Protein AF-A0A3B9MI52-F1 (afdb_monomer_lite)

Radius of gyration: 14.04 Å; chains: 1; bounding box: 29×29×40 Å

Secondary structure (DSSP, 8-state):
--PPP-GGG--HHHHHHHHHHHHHTTTTS-EEEEEEEE--SSHHHHHHH-HHHHHHHHHHTT-TTEEEEEEEE----

Structure (mmCIF, N/CA/C/O backbone):
data_AF-A0A3B9MI52-F1
#
_entry.id   AF-A0A3B9MI52-F1
#
loop_
_atom_site.group_PDB
_atom_site.id
_atom_site.type_symbol
_atom_site.label_atom_id
_atom_site.label_alt_id
_atom_site.label_comp_id
_atom_site.label_asym_id
_atom_site.label_entity_id
_atom_site.label_seq_id
_atom_site.pdbx_PDB_ins_code
_atom_site.Cartn_x
_atom_site.Cartn_y
_atom_site.Cartn_z
_atom_site.occupancy
_atom_site.B_iso_or_equiv
_atom_site.auth_seq_id
_atom_site.auth_comp_id
_atom_site.auth_asym_id
_atom_site.auth_atom_id
_atom_site.pdbx_PDB_model_num
ATOM 1 N N . LEU A 1 1 ? -13.000 12.996 -5.606 1.00 62.22 1 LEU A N 1
ATOM 2 C CA . LEU A 1 1 ? -11.588 13.075 -6.050 1.00 62.22 1 LEU A CA 1
ATOM 3 C C . LEU A 1 1 ? -10.822 13.908 -5.029 1.00 62.22 1 LEU A C 1
ATOM 5 O O . LEU A 1 1 ? -11.226 15.039 -4.795 1.00 62.22 1 LEU A O 1
ATOM 9 N N . LYS A 1 2 ? -9.784 13.359 -4.386 1.00 73.38 2 LYS A N 1
ATOM 10 C CA . LYS A 1 2 ? -8.936 14.092 -3.428 1.00 73.38 2 LYS A CA 1
ATOM 11 C C . LYS A 1 2 ? -7.530 14.181 -4.017 1.00 73.38 2 LYS A C 1
ATOM 13 O O . LYS A 1 2 ? -6.945 13.152 -4.334 1.00 73.38 2 LYS A O 1
ATOM 18 N N . ILE A 1 3 ? -7.033 15.399 -4.224 1.00 77.44 3 ILE A N 1
ATOM 19 C CA . ILE A 1 3 ? -5.700 15.650 -4.787 1.00 77.44 3 ILE A CA 1
ATOM 20 C C . ILE A 1 3 ? -4.748 15.888 -3.618 1.00 77.44 3 ILE A C 1
ATOM 22 O O . ILE A 1 3 ? -4.978 16.777 -2.801 1.00 77.44 3 ILE A O 1
ATOM 26 N N . ILE A 1 4 ? -3.701 15.072 -3.526 1.00 73.81 4 ILE A N 1
ATOM 27 C CA . ILE A 1 4 ? -2.674 15.178 -2.489 1.00 73.81 4 ILE A CA 1
ATOM 28 C C . ILE A 1 4 ? -1.457 15.846 -3.121 1.00 73.81 4 ILE A C 1
ATOM 30 O O . ILE A 1 4 ? -0.926 15.353 -4.117 1.00 73.81 4 ILE A O 1
ATOM 34 N N . ALA A 1 5 ? -1.018 16.972 -2.561 1.00 67.81 5 ALA A N 1
ATOM 35 C CA . ALA A 1 5 ? 0.228 17.596 -2.980 1.00 67.81 5 ALA A CA 1
ATOM 36 C C . ALA A 1 5 ? 1.401 16.683 -2.585 1.00 67.81 5 ALA A C 1
ATOM 38 O O . ALA A 1 5 ? 1.527 16.310 -1.423 1.00 67.81 5 ALA A O 1
ATOM 39 N N . SER A 1 6 ? 2.241 16.316 -3.553 1.00 52.53 6 SER A N 1
ATOM 40 C CA . SER A 1 6 ? 3.494 15.582 -3.342 1.00 52.53 6 SER A CA 1
ATOM 41 C C . SER A 1 6 ? 4.649 16.585 -3.425 1.00 52.53 6 SER A C 1
ATOM 43 O O . SER A 1 6 ? 5.025 16.994 -4.528 1.00 52.53 6 SER A O 1
ATOM 45 N N . PRO A 1 7 ? 5.220 17.032 -2.294 1.00 49.88 7 PRO A N 1
ATOM 46 C CA . PRO A 1 7 ? 6.460 17.784 -2.326 1.00 49.88 7 PRO A CA 1
ATOM 47 C C . PRO A 1 7 ? 7.602 16.826 -2.717 1.00 49.88 7 PRO A C 1
ATOM 49 O O . PRO A 1 7 ? 7.668 15.692 -2.248 1.00 49.88 7 PRO A O 1
ATOM 52 N N . TYR A 1 8 ? 8.512 17.272 -3.586 1.00 50.09 8 TYR A N 1
ATOM 53 C CA . TYR A 1 8 ? 9.760 16.571 -3.954 1.00 50.09 8 TYR A CA 1
ATOM 54 C C . TYR A 1 8 ? 9.671 15.307 -4.830 1.00 50.09 8 TYR A C 1
ATOM 56 O O . TYR A 1 8 ? 10.635 14.546 -4.883 1.00 50.09 8 TYR A O 1
ATOM 64 N N . ARG A 1 9 ? 8.584 15.080 -5.586 1.00 58.72 9 ARG A N 1
ATOM 65 C CA . ARG A 1 9 ? 8.484 13.954 -6.553 1.00 58.72 9 ARG A CA 1
ATOM 66 C C . ARG A 1 9 ? 8.535 12.556 -5.904 1.00 58.72 9 ARG A C 1
ATOM 68 O O . ARG A 1 9 ? 8.609 11.555 -6.612 1.00 58.72 9 ARG A O 1
ATOM 75 N N . SER A 1 10 ? 8.470 12.485 -4.574 1.00 63.53 10 SER A N 1
ATOM 76 C CA . SER A 1 10 ? 8.344 11.245 -3.811 1.00 63.53 10 SER A CA 1
ATOM 77 C C . SER A 1 10 ? 6.863 10.949 -3.588 1.00 63.53 10 SER A C 1
ATOM 79 O O . SER A 1 10 ? 6.149 11.738 -2.969 1.00 63.53 10 SER A O 1
ATOM 81 N N . ILE A 1 11 ? 6.386 9.833 -4.140 1.00 70.25 11 ILE A N 1
ATOM 82 C CA . ILE A 1 11 ? 4.970 9.427 -4.088 1.00 70.25 11 ILE A CA 1
ATOM 83 C C . ILE A 1 11 ? 4.730 8.446 -2.930 1.00 70.25 11 ILE A C 1
ATOM 85 O O . ILE A 1 11 ? 3.666 8.453 -2.322 1.00 70.25 11 ILE A O 1
ATOM 89 N N . THR A 1 12 ? 5.737 7.643 -2.578 1.00 74.62 12 THR A N 1
ATOM 90 C CA . THR A 1 12 ? 5.652 6.559 -1.588 1.00 74.62 12 THR A CA 1
ATOM 91 C C . THR A 1 12 ? 5.208 7.043 -0.212 1.00 74.62 12 THR A C 1
ATOM 93 O O . THR A 1 12 ? 4.227 6.548 0.331 1.00 74.62 12 THR A O 1
ATOM 96 N N . THR A 1 13 ? 5.936 8.002 0.363 1.00 79.31 13 THR A N 1
ATOM 97 C CA . THR A 1 13 ? 5.686 8.499 1.722 1.00 79.31 13 THR A CA 1
ATOM 98 C C . THR A 1 13 ? 4.317 9.171 1.859 1.00 79.31 13 THR A C 1
ATOM 100 O O . THR A 1 13 ? 3.544 8.701 2.691 1.00 79.31 13 THR A O 1
ATOM 103 N N . PRO A 1 14 ? 3.947 10.175 1.032 1.00 81.56 14 PRO A N 1
ATOM 104 C CA . PRO A 1 14 ? 2.651 10.837 1.185 1.00 81.56 14 PRO A CA 1
ATOM 105 C C . PRO A 1 14 ? 1.465 9.906 0.901 1.00 81.56 14 PRO A C 1
ATOM 107 O O . PRO A 1 14 ? 0.391 10.096 1.468 1.00 81.56 14 PRO A O 1
ATOM 110 N N . LEU A 1 15 ? 1.639 8.891 0.045 1.00 82.56 15 LEU A N 1
ATOM 111 C CA . LEU A 1 15 ? 0.605 7.889 -0.205 1.00 82.56 15 LEU A CA 1
ATOM 112 C C . LEU A 1 15 ? 0.386 6.98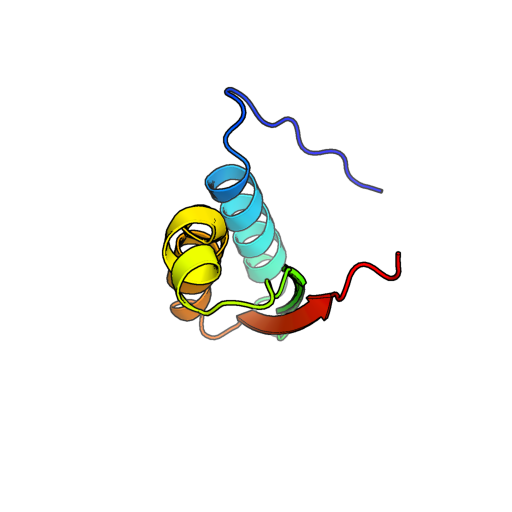6 1.014 1.00 82.56 15 LEU A C 1
ATOM 114 O O . LEU A 1 15 ? -0.756 6.782 1.411 1.00 82.56 15 LEU A O 1
ATOM 118 N N . VAL A 1 16 ? 1.461 6.466 1.613 1.00 84.12 16 VAL A N 1
ATOM 119 C CA . VAL A 1 16 ? 1.362 5.606 2.803 1.00 84.12 16 VAL A CA 1
ATOM 120 C C . VAL A 1 16 ? 0.776 6.380 3.984 1.00 84.12 16 VAL A C 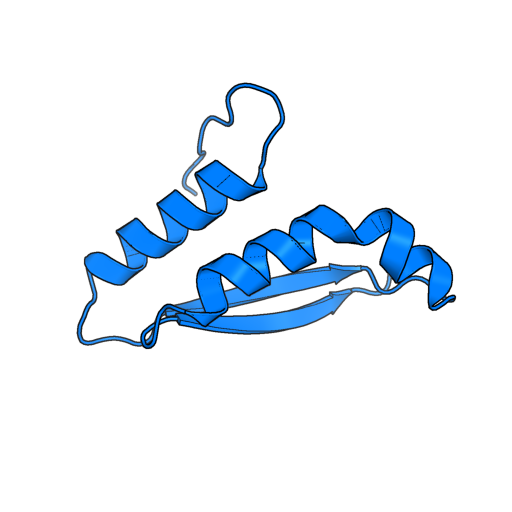1
ATOM 122 O O . VAL A 1 16 ? -0.154 5.897 4.615 1.00 84.12 16 VAL A O 1
ATOM 125 N N . GLU A 1 17 ? 1.243 7.605 4.237 1.00 85.25 17 GLU A N 1
ATOM 126 C CA . GLU A 1 17 ? 0.691 8.458 5.303 1.00 85.25 17 GLU A CA 1
ATOM 127 C C . GLU A 1 17 ? -0.798 8.747 5.096 1.00 85.25 17 GLU A C 1
ATOM 129 O O . GLU A 1 17 ? -1.576 8.770 6.049 1.00 85.25 17 GLU A O 1
ATOM 134 N N . TYR A 1 18 ? -1.215 8.952 3.844 1.00 86.31 18 TYR A N 1
ATOM 135 C CA . TYR A 1 18 ? -2.624 9.125 3.525 1.00 86.31 18 TYR A CA 1
ATOM 136 C C . TYR A 1 18 ? -3.440 7.871 3.834 1.00 86.31 18 TYR A C 1
ATOM 138 O O . TYR A 1 18 ? -4.489 7.988 4.462 1.00 86.31 18 TYR A O 1
ATOM 146 N N . ILE A 1 19 ? -2.975 6.705 3.376 1.00 87.06 19 ILE A N 1
ATOM 147 C CA . ILE A 1 19 ? -3.667 5.430 3.577 1.00 87.06 19 ILE A CA 1
ATOM 148 C C . ILE A 1 19 ? -3.805 5.151 5.073 1.00 87.06 19 ILE A C 1
ATOM 150 O O . ILE A 1 19 ? -4.921 4.908 5.519 1.00 87.06 19 ILE A O 1
ATOM 154 N N . ASN A 1 20 ? -2.718 5.273 5.838 1.00 87.00 20 ASN A N 1
ATOM 155 C CA . ASN A 1 20 ? -2.735 5.034 7.281 1.00 87.00 20 ASN A CA 1
ATOM 156 C C . ASN A 1 20 ? -3.717 5.976 7.982 1.00 87.00 20 ASN A C 1
ATOM 158 O O . ASN A 1 20 ? -4.577 5.523 8.723 1.00 87.00 20 ASN A O 1
ATOM 162 N N . ARG A 1 21 ? -3.693 7.275 7.660 1.00 86.69 21 ARG A N 1
ATOM 163 C CA . ARG A 1 21 ? -4.631 8.239 8.254 1.00 86.69 21 ARG A CA 1
ATOM 164 C C . ARG A 1 21 ? -6.093 7.954 7.901 1.00 86.69 21 ARG A C 1
ATOM 166 O O . ARG A 1 21 ? -6.981 8.291 8.675 1.00 86.69 21 ARG A O 1
ATOM 173 N N . GLU A 1 22 ? -6.385 7.455 6.701 1.00 87.12 22 GLU A N 1
ATOM 174 C CA . GLU A 1 22 ? -7.762 7.070 6.370 1.00 87.12 22 GLU A CA 1
ATOM 175 C C . GLU A 1 22 ? -8.150 5.736 7.033 1.00 87.12 22 GLU A C 1
ATOM 177 O O . GLU A 1 22 ? -9.299 5.606 7.443 1.00 87.12 22 GLU A O 1
ATOM 182 N N . ALA A 1 23 ? -7.214 4.797 7.209 1.00 85.81 23 ALA A N 1
ATOM 183 C CA . ALA A 1 23 ? -7.445 3.547 7.937 1.00 85.81 23 ALA A CA 1
ATOM 184 C C . ALA A 1 23 ? -7.686 3.786 9.441 1.00 85.81 23 ALA A C 1
ATOM 186 O O . ALA A 1 23 ? -8.637 3.247 9.996 1.00 85.81 23 ALA A O 1
ATOM 187 N N . GLU A 1 24 ? -6.918 4.676 10.079 1.00 86.69 24 GLU A N 1
ATOM 188 C CA . GLU A 1 24 ? -7.076 5.078 11.490 1.00 86.69 24 GLU A CA 1
ATOM 189 C C . GLU A 1 24 ? -8.442 5.718 11.794 1.00 86.69 24 GLU A C 1
ATOM 191 O O . GLU A 1 24 ? -8.921 5.676 12.919 1.00 86.69 24 GLU A O 1
ATOM 196 N N . LYS A 1 25 ? -9.124 6.309 10.806 1.00 85.94 25 LYS A N 1
ATOM 197 C CA . LYS A 1 25 ? -10.494 6.826 11.013 1.00 85.94 25 LYS A CA 1
ATOM 198 C C . LYS A 1 25 ? -11.547 5.725 11.088 1.00 85.94 25 LYS A C 1
ATOM 200 O O . LYS A 1 25 ? -12.690 5.998 11.455 1.00 85.94 25 LYS A O 1
ATOM 205 N N . HIS A 1 26 ? -11.186 4.521 10.666 1.00 83.69 26 HIS A N 1
ATOM 206 C CA . HIS A 1 26 ? -12.070 3.381 10.517 1.00 83.69 26 HIS A CA 1
ATOM 207 C C . HIS A 1 26 ? -11.428 2.149 11.165 1.00 83.69 26 HIS A C 1
ATOM 209 O O . HIS A 1 26 ? -11.311 1.114 10.519 1.00 83.69 26 HIS A O 1
ATOM 215 N N . GLU A 1 27 ? -11.020 2.262 12.436 1.00 80.00 27 GLU A N 1
ATOM 216 C CA . GLU A 1 27 ? -10.330 1.188 13.177 1.00 80.00 27 GLU A CA 1
ATOM 217 C C . GLU A 1 27 ? -11.121 -0.132 13.213 1.00 80.00 27 GLU A C 1
ATOM 219 O O . GLU A 1 27 ? -10.526 -1.206 13.234 1.00 80.00 27 GLU A O 1
ATOM 224 N N . ASP A 1 28 ? -12.454 -0.062 13.143 1.00 87.38 28 ASP A N 1
ATOM 225 C CA . ASP A 1 28 ? -13.347 -1.229 13.125 1.00 87.38 28 ASP A CA 1
ATOM 226 C C . ASP A 1 28 ? -13.516 -1.861 11.726 1.00 87.38 28 ASP A C 1
ATOM 228 O O . ASP A 1 28 ? -14.283 -2.815 11.556 1.00 87.38 28 ASP A O 1
ATOM 232 N N . ALA A 1 29 ? -12.859 -1.319 10.694 1.00 86.50 29 ALA A N 1
ATOM 233 C CA . ALA A 1 29 ? -13.024 -1.735 9.305 1.00 86.50 29 ALA A CA 1
ATOM 234 C C . ALA A 1 29 ? -11.694 -2.095 8.632 1.00 86.50 29 ALA A C 1
ATOM 236 O O . ALA A 1 29 ? -10.643 -1.511 8.878 1.00 86.50 29 ALA A O 1
ATOM 237 N N . ILE A 1 30 ? -11.763 -3.036 7.690 1.00 88.56 30 ILE A N 1
ATOM 238 C CA . ILE A 1 30 ? -10.608 -3.439 6.886 1.00 88.56 30 ILE A CA 1
ATOM 239 C C . ILE A 1 30 ? -10.483 -2.504 5.682 1.00 88.56 30 ILE A C 1
ATOM 241 O O . ILE A 1 30 ? -11.351 -2.473 4.803 1.00 88.56 30 ILE A O 1
ATOM 245 N N . THR A 1 31 ? -9.366 -1.785 5.597 1.00 89.38 31 THR A N 1
ATOM 246 C CA . THR A 1 31 ? -9.056 -0.926 4.451 1.00 89.38 31 THR A CA 1
ATOM 247 C C . THR A 1 31 ? -8.353 -1.740 3.368 1.00 89.38 31 THR A C 1
ATOM 249 O O . THR A 1 31 ? -7.213 -2.172 3.527 1.00 89.38 31 THR A O 1
ATOM 252 N N . THR A 1 32 ? -9.024 -1.948 2.231 1.00 90.75 32 THR A N 1
ATOM 253 C CA . THR A 1 32 ? -8.432 -2.648 1.080 1.00 90.75 32 THR A CA 1
ATOM 254 C C . THR A 1 32 ? -7.829 -1.656 0.089 1.00 90.75 32 THR A C 1
ATOM 256 O O . THR A 1 32 ? -8.539 -0.849 -0.513 1.00 90.75 32 THR A O 1
ATOM 259 N N . VAL A 1 33 ? -6.518 -1.742 -0.124 1.00 88.50 33 VAL A N 1
ATOM 260 C CA . VAL A 1 33 ? -5.772 -0.910 -1.071 1.00 88.50 33 VAL A CA 1
ATOM 261 C C . VAL A 1 33 ? -5.495 -1.710 -2.338 1.00 88.50 33 VAL A C 1
ATOM 263 O O . VAL A 1 33 ? -4.724 -2.669 -2.329 1.00 88.50 33 VAL A O 1
ATOM 266 N N . VAL A 1 34 ? -6.101 -1.297 -3.450 1.00 88.38 34 VAL A N 1
ATOM 267 C CA . VAL A 1 34 ? -5.889 -1.916 -4.764 1.00 88.38 34 VAL A CA 1
ATOM 268 C C . VAL A 1 34 ? -4.776 -1.175 -5.501 1.00 88.38 34 VAL A C 1
ATOM 270 O O . VAL A 1 34 ? -4.939 -0.015 -5.880 1.00 88.38 34 VAL A O 1
ATOM 273 N N . LEU A 1 35 ? -3.643 -1.847 -5.710 1.00 84.81 35 LEU A N 1
ATOM 274 C CA . LEU A 1 35 ? -2.474 -1.295 -6.389 1.00 84.81 35 LEU A CA 1
ATOM 275 C C . LEU A 1 35 ? -2.297 -1.955 -7.764 1.00 84.81 35 LEU A C 1
ATOM 277 O O . LEU A 1 35 ? -2.050 -3.162 -7.828 1.00 84.81 35 LEU A O 1
ATOM 281 N N . PRO A 1 36 ? -2.391 -1.202 -8.874 1.00 80.00 36 PRO A N 1
ATOM 282 C CA . PRO A 1 36 ? -2.018 -1.723 -10.178 1.00 80.00 36 PRO A CA 1
ATOM 283 C C . PRO A 1 36 ? -0.493 -1.865 -10.258 1.00 80.00 36 PRO A C 1
ATOM 285 O O . PRO A 1 36 ? 0.242 -0.894 -10.084 1.00 80.00 36 PRO A O 1
ATOM 288 N N . GLU A 1 37 ? -0.012 -3.071 -10.549 1.00 74.62 37 GLU A N 1
ATOM 289 C CA . GLU A 1 37 ? 1.413 -3.353 -10.715 1.00 74.62 37 GLU A CA 1
ATOM 290 C C . GLU A 1 37 ? 1.746 -3.637 -12.163 1.00 74.62 37 GLU A C 1
ATOM 292 O O . GLU A 1 37 ? 1.173 -4.523 -12.796 1.00 74.62 37 GLU A O 1
ATOM 297 N N . TYR A 1 38 ? 2.723 -2.900 -12.676 1.00 74.81 38 TYR A N 1
ATOM 298 C CA . TYR A 1 38 ? 3.301 -3.210 -13.967 1.00 74.81 38 TYR A CA 1
ATOM 299 C C . TYR A 1 38 ? 4.145 -4.481 -13.853 1.00 74.81 38 TYR A C 1
ATOM 301 O O . TYR A 1 38 ? 5.059 -4.552 -13.031 1.00 74.81 38 TYR A O 1
ATOM 309 N N . ILE A 1 39 ? 3.841 -5.476 -14.686 1.00 66.94 39 ILE A N 1
ATOM 310 C CA . ILE A 1 39 ? 4.637 -6.700 -14.796 1.00 66.94 39 ILE A CA 1
ATOM 311 C C . ILE A 1 39 ? 5.431 -6.641 -16.111 1.00 66.94 39 ILE A C 1
ATOM 313 O O . ILE A 1 39 ? 4.853 -6.819 -17.187 1.00 66.94 39 ILE A O 1
ATOM 317 N N . PRO A 1 40 ? 6.750 -6.377 -16.068 1.00 67.38 40 PRO A N 1
ATOM 318 C CA . PRO A 1 40 ? 7.614 -6.472 -17.229 1.00 67.38 40 PRO A CA 1
ATOM 319 C C . PRO A 1 40 ? 7.797 -7.940 -17.633 1.00 67.38 40 PRO A C 1
ATOM 321 O O . PRO A 1 40 ? 7.718 -8.854 -16.816 1.00 67.38 40 PRO A O 1
ATOM 324 N N . ARG A 1 41 ? 8.106 -8.175 -18.913 1.00 68.31 41 ARG A N 1
ATOM 325 C CA . ARG A 1 41 ? 8.302 -9.529 -19.467 1.00 68.31 41 ARG A CA 1
ATOM 326 C C . ARG A 1 41 ? 9.508 -10.287 -18.896 1.00 68.31 41 ARG A C 1
ATOM 328 O O . ARG A 1 41 ? 9.601 -11.490 -19.106 1.00 68.31 41 ARG A O 1
ATOM 335 N N . GLY A 1 42 ? 10.435 -9.610 -18.220 1.00 68.06 42 GLY A N 1
ATOM 336 C CA . GLY A 1 42 ? 11.600 -10.230 -17.596 1.00 68.06 42 GLY A CA 1
ATOM 337 C C . GLY A 1 42 ? 11.690 -9.891 -16.109 1.00 68.06 42 GLY A C 1
ATOM 338 O O . GLY A 1 42 ? 11.415 -8.770 -15.682 1.00 68.06 42 GLY A O 1
ATOM 339 N N . TRP A 1 43 ? 12.074 -10.884 -15.312 1.00 59.25 43 TRP A N 1
ATOM 340 C CA . TRP A 1 43 ? 12.121 -10.795 -13.852 1.00 59.25 43 TRP A CA 1
ATOM 341 C C . TRP A 1 43 ? 13.210 -9.837 -13.333 1.00 59.25 43 TRP A C 1
ATOM 343 O O . TRP A 1 43 ? 13.037 -9.217 -12.287 1.00 59.25 43 TRP A O 1
ATOM 353 N N . TRP A 1 44 ? 14.297 -9.641 -14.088 1.00 65.50 44 TRP A N 1
ATOM 354 C CA . TRP A 1 44 ? 15.359 -8.684 -13.754 1.00 65.50 44 TRP A CA 1
ATOM 355 C C . TRP A 1 44 ? 14.897 -7.225 -13.858 1.00 65.50 44 TRP A C 1
ATOM 357 O O . TRP A 1 44 ? 15.293 -6.386 -13.049 1.00 65.50 44 TRP A O 1
ATOM 367 N N . GLN A 1 45 ? 14.019 -6.913 -14.817 1.00 64.75 45 GLN A N 1
ATOM 368 C CA . GLN A 1 45 ? 13.437 -5.576 -14.949 1.00 64.75 45 GLN A CA 1
ATOM 369 C C . GLN A 1 45 ? 12.534 -5.232 -13.752 1.00 64.75 45 GLN A C 1
ATOM 371 O O . GLN A 1 45 ? 12.475 -4.073 -13.352 1.00 64.75 45 GLN A O 1
ATOM 376 N N . GLN A 1 46 ? 11.885 -6.228 -13.137 1.00 61.25 46 GLN A N 1
ATOM 377 C CA . GLN A 1 46 ? 11.047 -6.042 -11.945 1.00 61.25 46 GLN A CA 1
ATOM 378 C C . GLN A 1 46 ? 11.872 -5.577 -10.732 1.00 61.25 46 GLN A C 1
ATOM 380 O O . GLN A 1 46 ? 11.445 -4.694 -9.992 1.00 61.25 46 GLN A O 1
ATOM 385 N N . LEU A 1 47 ? 13.080 -6.123 -10.555 1.00 58.00 47 LEU A N 1
ATOM 386 C CA . LEU A 1 47 ? 13.990 -5.762 -9.460 1.00 58.00 47 LEU A CA 1
ATOM 387 C C . LEU A 1 47 ? 14.578 -4.350 -9.606 1.00 58.00 47 LEU A C 1
ATOM 389 O O . LEU A 1 47 ? 14.720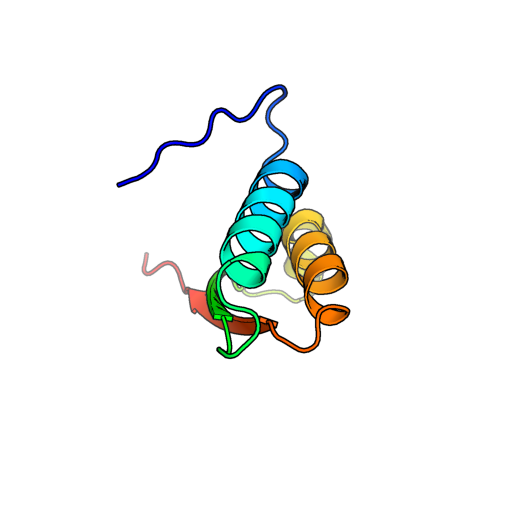 -3.636 -8.614 1.00 58.00 47 LEU A O 1
ATOM 393 N N . LEU A 1 48 ? 14.895 -3.931 -10.833 1.00 64.88 48 LEU A N 1
ATOM 394 C CA . LEU A 1 48 ? 15.484 -2.612 -11.093 1.00 64.88 48 LEU A CA 1
ATOM 395 C C . LEU A 1 48 ? 14.449 -1.480 -11.120 1.00 64.88 48 LEU A C 1
ATOM 397 O O . LEU A 1 48 ? 14.779 -0.356 -10.750 1.00 64.88 48 LEU A O 1
ATOM 401 N N . HIS A 1 49 ? 13.206 -1.756 -11.525 1.00 61.88 49 HIS A N 1
ATOM 402 C CA . HIS A 1 49 ? 12.201 -0.708 -11.741 1.00 61.88 49 HIS A CA 1
ATOM 403 C C . HIS A 1 49 ? 11.110 -0.614 -10.666 1.00 61.88 49 HIS A C 1
ATOM 405 O O . HIS A 1 49 ? 10.413 0.397 -10.631 1.00 61.88 49 HIS A O 1
ATOM 411 N N . ASN A 1 50 ? 10.953 -1.603 -9.774 1.00 64.12 50 ASN A N 1
ATOM 412 C CA . ASN A 1 50 ? 9.806 -1.658 -8.851 1.00 64.12 50 ASN A CA 1
ATOM 413 C C . ASN A 1 50 ? 10.142 -1.386 -7.368 1.00 64.12 50 ASN A C 1
ATOM 415 O O . ASN A 1 50 ? 9.413 -1.804 -6.465 1.00 64.12 50 ASN A O 1
ATOM 419 N N . GLN A 1 51 ? 11.237 -0.669 -7.095 1.00 70.25 51 GLN A N 1
ATOM 420 C CA . GLN A 1 51 ? 11.699 -0.387 -5.725 1.00 70.25 51 GLN A CA 1
ATOM 421 C C . GLN A 1 51 ? 10.674 0.415 -4.901 1.00 70.25 51 GLN A C 1
ATOM 423 O O . GLN A 1 51 ? 10.482 0.159 -3.714 1.00 70.25 51 GLN A O 1
ATOM 428 N N . THR A 1 52 ? 9.956 1.347 -5.532 1.00 69.44 52 THR A N 1
ATOM 429 C CA . THR A 1 52 ? 8.906 2.160 -4.896 1.00 69.44 52 THR A CA 1
ATOM 430 C C . THR A 1 52 ? 7.755 1.300 -4.373 1.00 69.44 52 THR A C 1
ATOM 432 O O . THR A 1 52 ? 7.341 1.460 -3.227 1.00 69.44 52 THR A O 1
ATOM 435 N N . THR A 1 53 ? 7.267 0.354 -5.176 1.00 69.94 53 THR A N 1
ATOM 436 C CA . THR A 1 53 ? 6.157 -0.537 -4.801 1.00 69.94 53 THR A CA 1
ATOM 437 C C . THR A 1 53 ? 6.549 -1.484 -3.676 1.00 69.94 53 THR A C 1
ATOM 439 O O . THR A 1 53 ? 5.749 -1.720 -2.772 1.00 69.94 53 THR A O 1
ATOM 442 N N . LEU A 1 54 ? 7.791 -1.981 -3.687 1.00 76.44 54 LEU A N 1
ATOM 443 C CA . LEU A 1 54 ? 8.320 -2.811 -2.605 1.00 76.44 54 LEU A CA 1
ATOM 444 C C . LEU A 1 54 ? 8.316 -2.050 -1.270 1.00 76.44 54 LEU A C 1
ATOM 446 O O . LEU A 1 54 ? 7.896 -2.597 -0.254 1.00 76.44 54 LEU A O 1
ATOM 450 N N . LEU A 1 55 ? 8.717 -0.774 -1.283 1.00 78.94 55 LEU A N 1
ATOM 451 C CA . LEU A 1 55 ? 8.691 0.084 -0.096 1.00 78.94 55 LEU A CA 1
ATOM 452 C C . LEU A 1 55 ? 7.264 0.391 0.381 1.00 78.94 55 LEU A C 1
ATOM 454 O O . LEU A 1 55 ? 7.023 0.388 1.586 1.00 78.94 55 LEU A O 1
ATOM 458 N N . ILE A 1 56 ? 6.318 0.634 -0.535 1.00 78.94 56 ILE A N 1
ATOM 459 C CA . ILE A 1 56 ? 4.900 0.855 -0.188 1.00 78.94 56 ILE A CA 1
ATOM 460 C C . ILE A 1 56 ? 4.329 -0.394 0.485 1.00 78.94 56 ILE A C 1
ATOM 462 O O . ILE A 1 56 ? 3.811 -0.310 1.595 1.00 78.94 56 ILE A O 1
ATOM 466 N N . LYS A 1 57 ? 4.482 -1.562 -0.151 1.00 79.75 57 LYS A N 1
ATOM 467 C CA . LYS A 1 57 ? 4.032 -2.845 0.402 1.00 79.75 57 LYS A CA 1
ATOM 468 C C . LYS A 1 57 ? 4.656 -3.121 1.758 1.00 79.75 57 LYS A C 1
ATOM 470 O O . LYS A 1 57 ? 3.938 -3.454 2.689 1.00 79.75 57 LYS A O 1
ATOM 475 N N . GLY A 1 58 ? 5.973 -2.941 1.870 1.00 81.88 58 GLY A N 1
ATOM 476 C CA . GLY A 1 58 ? 6.704 -3.148 3.115 1.00 81.88 58 GLY A CA 1
ATOM 477 C C . GLY A 1 58 ? 6.161 -2.296 4.258 1.00 81.88 58 GLY A C 1
ATOM 478 O O . GLY A 1 58 ? 6.020 -2.803 5.358 1.00 81.88 58 GLY A O 1
ATOM 479 N N . LYS A 1 59 ? 5.797 -1.033 4.006 1.00 81.69 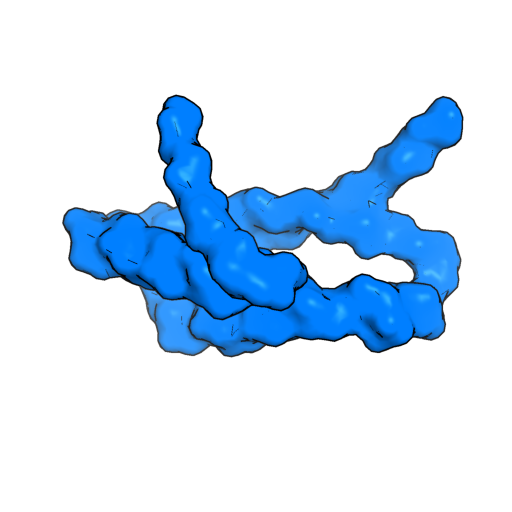59 LYS A N 1
ATOM 480 C CA . LYS A 1 59 ? 5.217 -0.168 5.044 1.00 81.69 59 LYS A CA 1
ATOM 481 C C . LYS A 1 59 ? 3.778 -0.535 5.413 1.00 81.69 59 LYS A C 1
ATOM 483 O O . LYS A 1 59 ? 3.434 -0.439 6.582 1.00 81.69 59 LYS A O 1
ATOM 488 N N . LEU A 1 60 ? 2.963 -0.946 4.441 1.00 82.12 60 LEU A N 1
ATOM 489 C CA . LEU A 1 60 ? 1.554 -1.294 4.670 1.00 82.12 60 LEU A CA 1
ATOM 490 C C . LEU A 1 60 ? 1.370 -2.697 5.274 1.00 82.12 60 LEU A C 1
ATOM 492 O O . LEU A 1 60 ? 0.389 -2.935 5.959 1.00 82.12 60 LEU A O 1
ATOM 496 N N . LEU A 1 61 ? 2.318 -3.616 5.058 1.00 81.19 61 LEU A N 1
ATOM 497 C CA . LEU A 1 61 ? 2.278 -4.997 5.569 1.00 81.19 61 LEU A CA 1
ATOM 498 C C . LEU A 1 61 ? 2.283 -5.107 7.100 1.00 81.19 61 LEU A C 1
ATOM 500 O O . LEU A 1 61 ? 1.909 -6.150 7.627 1.00 81.19 61 LEU A O 1
ATOM 504 N N . PHE A 1 62 ? 2.746 -4.074 7.805 1.00 80.75 62 PHE A N 1
ATOM 505 C CA . PHE A 1 62 ? 2.796 -4.066 9.268 1.00 80.75 62 PHE A CA 1
ATOM 506 C C . PHE A 1 62 ? 1.520 -3.520 9.916 1.00 80.75 62 PHE A C 1
ATOM 508 O O . PHE A 1 62 ? 1.413 -3.559 11.139 1.00 80.75 62 PHE A O 1
ATOM 515 N N . ASP A 1 63 ? 0.567 -3.029 9.121 1.00 82.50 63 ASP A N 1
ATOM 516 C CA . ASP A 1 63 ? -0.727 -2.574 9.613 1.00 82.50 63 ASP A CA 1
ATOM 517 C C . ASP A 1 63 ? -1.752 -3.722 9.514 1.00 82.50 63 ASP A C 1
ATOM 519 O O . ASP A 1 63 ? -2.070 -4.166 8.406 1.00 82.50 63 ASP A O 1
ATOM 523 N N . PRO A 1 64 ? -2.271 -4.237 10.645 1.00 80.62 64 PRO A N 1
ATOM 524 C CA . PRO A 1 64 ? -3.200 -5.367 10.648 1.00 80.62 64 PRO A CA 1
ATOM 525 C C . PRO A 1 64 ? -4.562 -5.039 10.019 1.00 80.62 64 PRO A C 1
ATOM 527 O O . PRO A 1 64 ? -5.285 -5.960 9.635 1.00 80.62 64 PRO A O 1
ATOM 530 N N . ASN A 1 65 ? -4.906 -3.755 9.883 1.00 86.81 65 ASN A N 1
ATOM 531 C CA . ASN A 1 65 ? -6.194 -3.305 9.355 1.00 86.81 65 ASN A CA 1
ATOM 532 C C . ASN A 1 65 ? -6.138 -2.984 7.853 1.00 86.81 65 ASN A C 1
ATOM 534 O O . ASN A 1 65 ? -7.141 -2.565 7.264 1.00 86.81 65 ASN A O 1
ATOM 538 N N . ILE A 1 66 ? -4.984 -3.197 7.211 1.00 89.12 66 ILE A N 1
ATOM 539 C CA . ILE A 1 66 ? -4.771 -2.894 5.797 1.00 89.12 66 ILE A CA 1
ATOM 540 C C . ILE A 1 66 ? -4.527 -4.174 5.000 1.00 89.12 66 ILE A C 1
ATOM 542 O O . ILE A 1 66 ? -3.598 -4.940 5.245 1.00 89.12 66 ILE A O 1
ATOM 546 N N . VAL A 1 67 ? -5.330 -4.365 3.953 1.00 90.31 67 VAL A N 1
ATOM 547 C CA . VAL A 1 67 ? -5.143 -5.436 2.967 1.00 90.31 67 VAL A CA 1
ATOM 548 C C . VAL A 1 67 ? -4.687 -4.823 1.652 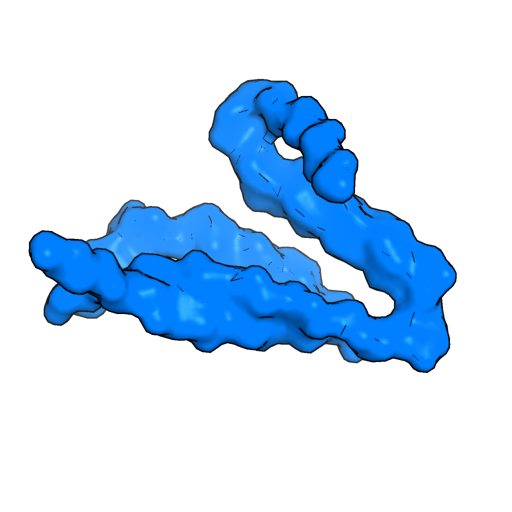1.00 90.31 67 VAL A C 1
ATOM 550 O O . VAL A 1 67 ? -5.380 -3.995 1.066 1.00 90.31 67 VAL A O 1
ATOM 553 N N . VAL A 1 68 ? -3.527 -5.246 1.151 1.00 88.62 68 VAL A N 1
ATOM 554 C CA . VAL A 1 68 ? -2.992 -4.776 -0.133 1.00 88.62 68 VAL A CA 1
ATOM 555 C C . VAL A 1 68 ? -3.254 -5.814 -1.220 1.00 88.62 68 VAL A C 1
ATOM 557 O O . VAL A 1 68 ? -2.789 -6.950 -1.132 1.00 88.62 68 VAL A O 1
ATOM 560 N N . VAL A 1 69 ? -3.960 -5.409 -2.276 1.00 88.75 69 VAL A N 1
ATOM 561 C CA . VAL A 1 69 ? -4.248 -6.241 -3.451 1.00 88.75 69 VAL A CA 1
ATOM 562 C C . VAL A 1 69 ? -3.452 -5.724 -4.641 1.00 88.75 69 VAL A C 1
ATOM 564 O O . VAL A 1 69 ? -3.714 -4.640 -5.160 1.00 88.75 69 VAL A O 1
ATOM 567 N N . SER A 1 70 ? -2.493 -6.523 -5.099 1.00 84.69 70 SER A N 1
ATOM 568 C CA . SER A 1 70 ? -1.717 -6.244 -6.308 1.00 84.69 70 SER A CA 1
ATOM 569 C C . SER A 1 70 ? -2.451 -6.747 -7.544 1.00 84.69 70 SER A C 1
ATOM 571 O O . SER A 1 70 ? -2.608 -7.954 -7.727 1.00 84.69 70 SER A O 1
ATOM 573 N N . VAL A 1 71 ? -2.870 -5.833 -8.416 1.00 83.62 71 VAL A N 1
ATOM 574 C CA . VAL A 1 71 ? -3.539 -6.175 -9.675 1.00 83.62 71 VAL A CA 1
ATOM 575 C C . VAL A 1 71 ? -2.537 -6.061 -10.823 1.00 83.62 71 VAL A C 1
ATOM 577 O O . VAL A 1 71 ? -2.036 -4.966 -11.079 1.00 83.62 71 VAL A O 1
ATOM 580 N N . PRO A 1 72 ? -2.229 -7.154 -11.541 1.00 81.12 72 PRO A N 1
ATOM 581 C CA . PRO A 1 72 ? -1.268 -7.118 -12.633 1.00 81.12 72 PRO A CA 1
ATOM 582 C C . PRO A 1 72 ? -1.821 -6.324 -13.821 1.00 81.12 72 PRO A C 1
ATOM 584 O O . PRO A 1 72 ? -2.786 -6.735 -14.469 1.00 81.12 72 PRO A O 1
ATOM 587 N N . TYR A 1 73 ? -1.182 -5.203 -14.146 1.00 78.31 73 TYR A N 1
ATOM 588 C CA . TYR A 1 73 ? -1.519 -4.393 -15.310 1.00 78.31 73 TYR A CA 1
ATOM 589 C C . TYR A 1 73 ? -0.553 -4.678 -16.462 1.00 78.31 73 TYR A C 1
ATOM 591 O O . TYR A 1 73 ? 0.624 -4.311 -16.435 1.00 78.31 73 TYR A O 1
ATOM 599 N N . HIS A 1 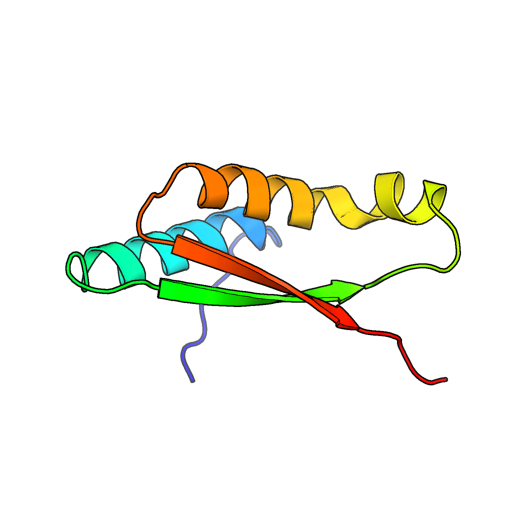74 ? -1.073 -5.327 -17.502 1.00 73.06 74 HIS A N 1
ATOM 600 C CA . HIS A 1 74 ? -0.357 -5.543 -18.752 1.00 73.06 74 HIS A CA 1
ATOM 601 C C . HIS A 1 74 ? -0.701 -4.396 -19.700 1.00 73.06 74 HIS A C 1
ATOM 603 O O . HIS A 1 74 ? -1.854 -4.288 -20.124 1.00 73.06 74 HIS A O 1
ATOM 609 N N . LEU A 1 75 ? 0.274 -3.553 -20.062 1.00 63.59 75 LEU A N 1
ATOM 610 C CA . LEU A 1 75 ? 0.066 -2.594 -21.148 1.00 63.59 75 LEU A CA 1
ATOM 611 C C . LEU A 1 75 ? -0.235 -3.384 -22.428 1.00 63.59 75 LEU A C 1
ATOM 613 O O . LEU A 1 75 ? 0.643 -4.038 -22.997 1.00 63.59 75 LEU A O 1
ATOM 617 N N . ARG A 1 76 ? -1.496 -3.344 -22.863 1.00 63.91 76 ARG A N 1
ATOM 618 C CA . ARG A 1 76 ? -1.855 -3.738 -24.221 1.00 63.91 76 ARG A CA 1
ATOM 619 C C . ARG A 1 76 ? -1.288 -2.672 -25.155 1.00 63.91 76 ARG A C 1
ATOM 621 O O . ARG A 1 76 ? -1.456 -1.482 -24.905 1.00 63.91 76 ARG A O 1
ATOM 628 N N . ARG A 1 77 ? -0.517 -3.155 -26.125 1.00 56.09 77 ARG A N 1
ATOM 629 C CA . ARG A 1 77 ? 0.210 -2.382 -27.129 1.00 56.09 77 ARG A CA 1
ATOM 630 C C . ARG A 1 77 ? -0.735 -1.547 -27.982 1.00 56.09 77 ARG A C 1
ATOM 632 O O . ARG A 1 77 ? -1.853 -2.048 -28.235 1.00 56.09 77 ARG A O 1
#

pLDDT: mean 76.23, std 10.76, range [49.88, 90.75]

Sequence (77 aa):
LKIIASPYRSITTPLVEYINREAEKHEDAITTVVLPEYIPRGWWQQLLHNQTTLLIKGKLLFDPNIVVVSVPYHLRR

Foldseek 3Di:
DDDDDDPPPQPQVSVLVVQVVVLVVCVVAAAEAEAEDEDDPDPVCCVVPVPSVVSNCVSQVPDPRYHYHYDYDDPDD